Protein AF-A0A081P355-F1 (afdb_monomer_lite)

Structure (mmCIF, N/CA/C/O backbone):
data_AF-A0A081P355-F1
#
_entry.id   AF-A0A081P355-F1
#
loop_
_atom_site.group_PDB
_atom_site.id
_atom_site.type_symbol
_atom_site.label_atom_id
_atom_site.label_alt_id
_atom_site.label_comp_id
_atom_site.label_asym_id
_atom_site.label_entity_id
_atom_site.label_seq_id
_atom_site.pdbx_PDB_ins_code
_atom_site.Cartn_x
_atom_site.Cartn_y
_atom_site.Cartn_z
_atom_site.occupancy
_atom_site.B_iso_or_equiv
_atom_site.auth_seq_id
_atom_site.auth_comp_id
_atom_site.auth_asym_id
_atom_site.auth_atom_id
_atom_site.pdbx_PDB_model_num
ATOM 1 N N . MET A 1 1 ? -14.005 16.510 11.893 1.00 44.97 1 MET A N 1
ATOM 2 C CA . MET A 1 1 ? -12.583 16.128 12.015 1.00 44.97 1 MET A CA 1
ATOM 3 C C . MET A 1 1 ? -12.443 14.783 11.342 1.00 44.97 1 MET A C 1
ATOM 5 O O . MET A 1 1 ? -13.096 13.857 11.795 1.00 44.97 1 MET A O 1
ATOM 9 N N . ILE A 1 2 ? -11.714 14.692 10.232 1.00 50.84 2 ILE A N 1
ATOM 10 C CA . ILE A 1 2 ? -11.478 13.410 9.560 1.00 50.84 2 ILE A CA 1
ATOM 11 C C . ILE A 1 2 ? -10.087 12.958 10.004 1.00 50.84 2 ILE A C 1
ATOM 13 O O . ILE A 1 2 ? -9.095 13.588 9.645 1.00 50.84 2 ILE A O 1
ATOM 17 N N . ASN A 1 3 ? -10.027 11.922 10.843 1.00 64.25 3 ASN A N 1
ATOM 18 C CA . ASN A 1 3 ? -8.779 11.304 11.300 1.00 64.25 3 ASN A CA 1
ATOM 19 C C . ASN A 1 3 ? -8.230 10.392 10.195 1.00 64.25 3 ASN A C 1
ATOM 21 O O . ASN A 1 3 ? -8.182 9.178 10.353 1.00 64.25 3 ASN A O 1
ATOM 25 N N . GLN A 1 4 ? -7.868 10.973 9.053 1.00 70.06 4 GLN A N 1
ATOM 26 C CA . GLN A 1 4 ? -7.237 10.222 7.973 1.00 70.06 4 GLN A CA 1
ATOM 27 C C . GLN A 1 4 ? -5.784 9.909 8.334 1.00 70.06 4 GLN A C 1
ATOM 29 O O . GLN A 1 4 ? -5.023 10.791 8.738 1.00 70.06 4 GLN A O 1
ATOM 34 N N . ILE A 1 5 ? -5.400 8.646 8.172 1.00 77.00 5 ILE A N 1
ATOM 35 C CA . ILE A 1 5 ? -4.022 8.181 8.300 1.00 77.00 5 ILE A CA 1
ATOM 36 C C . ILE A 1 5 ? -3.516 7.840 6.906 1.00 77.00 5 ILE A C 1
ATOM 38 O O . ILE A 1 5 ? -4.068 6.973 6.233 1.00 77.00 5 ILE A O 1
ATOM 42 N N . THR A 1 6 ? -2.430 8.488 6.494 1.00 78.31 6 THR A N 1
ATOM 43 C CA . THR A 1 6 ? -1.748 8.170 5.239 1.00 78.31 6 THR A CA 1
ATOM 44 C C . THR A 1 6 ? -0.481 7.390 5.543 1.00 78.31 6 THR A C 1
ATOM 46 O O . THR A 1 6 ? 0.434 7.900 6.193 1.00 78.31 6 THR A O 1
ATOM 49 N N . VAL A 1 7 ? -0.410 6.151 5.063 1.00 75.62 7 VAL A N 1
ATOM 50 C CA . VAL A 1 7 ? 0.819 5.357 5.099 1.00 75.62 7 VAL A CA 1
ATOM 51 C C . VAL A 1 7 ? 1.514 5.481 3.751 1.00 75.62 7 VAL A C 1
ATOM 53 O O . VAL A 1 7 ? 0.953 5.137 2.711 1.00 75.62 7 VAL A O 1
ATOM 56 N N . ARG A 1 8 ? 2.756 5.975 3.784 1.00 75.94 8 ARG A N 1
ATOM 57 C CA . ARG A 1 8 ? 3.669 5.943 2.642 1.00 75.94 8 ARG A CA 1
ATOM 58 C C . ARG A 1 8 ? 4.383 4.604 2.642 1.00 75.94 8 ARG A C 1
ATOM 60 O O . ARG A 1 8 ? 5.212 4.350 3.516 1.00 75.94 8 ARG A O 1
ATOM 67 N N . TRP A 1 9 ? 4.088 3.769 1.657 1.00 72.00 9 TRP A N 1
ATOM 68 C CA . TRP A 1 9 ? 4.839 2.544 1.452 1.00 72.00 9 TRP A CA 1
ATOM 69 C C . TRP A 1 9 ? 5.948 2.807 0.433 1.00 72.00 9 TRP A C 1
ATOM 71 O O . TRP A 1 9 ? 5.695 2.974 -0.762 1.00 72.00 9 TRP A O 1
ATOM 81 N N . ILE A 1 10 ? 7.175 2.936 0.944 1.00 58.84 10 ILE A N 1
ATOM 82 C CA . ILE A 1 10 ? 8.381 3.110 0.132 1.00 58.84 10 ILE A CA 1
ATOM 83 C C . ILE A 1 10 ? 8.758 1.732 -0.402 1.00 58.84 10 ILE A C 1
ATOM 85 O O . ILE A 1 10 ? 8.924 0.788 0.373 1.00 58.84 10 ILE A O 1
ATOM 89 N N . MET A 1 11 ? 8.850 1.614 -1.724 1.00 57.41 11 MET A N 1
ATOM 90 C CA . MET A 1 11 ? 9.258 0.367 -2.360 1.00 57.41 11 MET A CA 1
ATOM 91 C C . MET A 1 11 ? 10.708 0.070 -1.969 1.00 57.41 11 MET A C 1
ATOM 93 O O . MET A 1 11 ? 11.533 0.975 -2.066 1.00 57.41 11 MET A O 1
ATOM 97 N N . PRO A 1 12 ? 11.033 -1.147 -1.498 1.00 50.19 12 PRO A N 1
ATOM 98 C CA . PRO A 1 12 ? 12.416 -1.494 -1.204 1.00 50.19 12 PRO A CA 1
ATOM 99 C C . PRO A 1 12 ? 13.244 -1.385 -2.490 1.00 50.19 12 PRO A C 1
ATOM 101 O O . PRO A 1 12 ? 12.834 -1.899 -3.533 1.00 50.19 12 PRO A O 1
ATOM 104 N N . ASP A 1 13 ? 14.370 -0.679 -2.398 1.00 49.53 13 ASP A N 1
ATOM 105 C CA . ASP A 1 13 ? 15.309 -0.411 -3.487 1.00 49.53 13 ASP A CA 1
ATOM 106 C C . ASP A 1 13 ? 15.877 -1.721 -4.046 1.00 49.53 13 ASP A C 1
ATOM 108 O O . ASP A 1 13 ? 16.897 -2.182 -3.561 1.00 49.53 13 ASP A O 1
ATOM 112 N N . GLU A 1 14 ? 15.232 -2.346 -5.038 1.00 52.69 14 GLU A N 1
ATOM 113 C CA . GLU A 1 14 ? 15.872 -3.336 -5.916 1.00 52.69 14 GLU A CA 1
ATOM 114 C C . GLU A 1 14 ? 15.006 -3.654 -7.157 1.00 52.69 14 GLU A C 1
ATOM 116 O O . GLU A 1 14 ? 13.952 -4.286 -7.089 1.00 52.69 14 GLU A O 1
ATOM 121 N N . THR A 1 15 ? 15.504 -3.212 -8.323 1.00 52.06 15 THR A N 1
ATOM 122 C CA . THR A 1 15 ? 15.036 -3.457 -9.709 1.00 52.06 15 THR A CA 1
ATOM 123 C C . THR A 1 15 ? 13.576 -3.103 -10.043 1.00 52.06 15 THR A C 1
ATOM 125 O O . THR A 1 15 ? 12.644 -3.885 -9.889 1.00 52.06 15 THR A O 1
ATOM 128 N N . TYR A 1 16 ? 13.421 -1.900 -10.602 1.00 50.59 16 TYR A N 1
ATOM 129 C CA . TYR A 1 16 ? 12.169 -1.212 -10.937 1.00 50.59 16 TYR A CA 1
ATOM 130 C C . TYR A 1 16 ? 11.254 -1.926 -11.953 1.00 50.59 16 TYR A C 1
ATOM 132 O O . TYR A 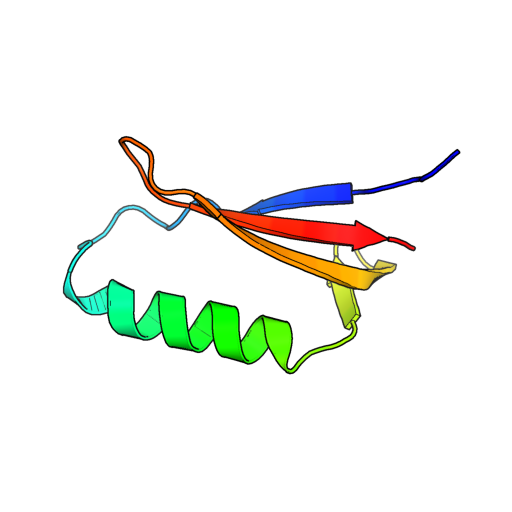1 16 ? 10.033 -1.890 -11.822 1.00 50.59 16 TYR A O 1
ATOM 140 N N . GLU A 1 17 ? 11.816 -2.560 -12.985 1.00 50.88 17 GLU A N 1
ATOM 141 C CA . GLU A 1 17 ? 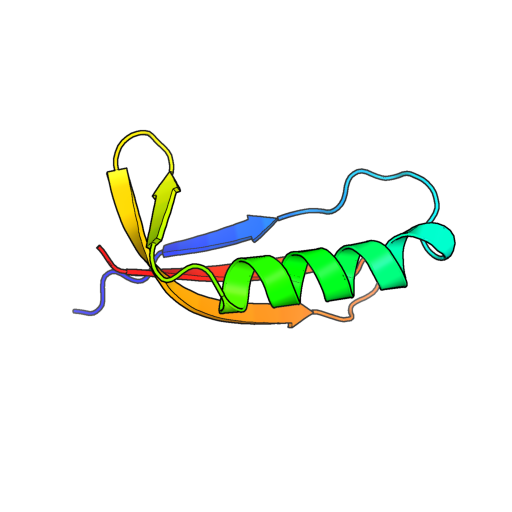11.044 -2.967 -14.173 1.00 50.88 17 GLU A CA 1
ATOM 142 C C . GLU A 1 17 ? 10.284 -4.290 -14.013 1.00 50.88 17 GLU A C 1
ATOM 144 O O . GLU A 1 17 ? 9.169 -4.422 -14.516 1.00 50.88 17 GLU A O 1
ATOM 149 N N . SER A 1 18 ? 10.829 -5.257 -13.272 1.00 52.38 18 SER A N 1
ATOM 150 C CA . SER A 1 18 ? 10.163 -6.546 -13.034 1.00 52.38 18 SER A CA 1
ATOM 151 C C . SER A 1 18 ? 8.994 -6.440 -12.051 1.00 52.38 18 SER A C 1
ATOM 153 O O . SER A 1 18 ? 8.106 -7.288 -12.070 1.00 52.38 18 SER A O 1
ATOM 155 N N . ARG A 1 19 ? 8.944 -5.374 -11.240 1.00 55.16 19 ARG A N 1
ATOM 156 C CA . ARG A 1 19 ? 7.940 -5.196 -10.184 1.00 55.16 19 ARG A CA 1
ATOM 157 C C . ARG A 1 19 ? 6.788 -4.262 -10.531 1.00 55.16 19 ARG A C 1
ATOM 159 O O . ARG A 1 19 ? 5.854 -4.202 -9.750 1.00 55.16 19 ARG A O 1
ATOM 166 N N . ILE A 1 20 ? 6.754 -3.576 -11.680 1.00 57.31 20 ILE A N 1
ATOM 167 C CA . ILE A 1 20 ? 5.562 -2.776 -12.055 1.00 57.31 20 ILE A CA 1
ATOM 168 C C . ILE A 1 20 ? 4.312 -3.662 -12.152 1.00 57.31 20 ILE A C 1
ATOM 170 O O . ILE A 1 20 ? 3.248 -3.280 -11.664 1.00 57.31 20 ILE A O 1
ATOM 174 N N . ALA A 1 21 ? 4.441 -4.871 -12.702 1.00 59.66 21 ALA A N 1
ATOM 175 C CA . ALA A 1 21 ? 3.364 -5.861 -12.692 1.00 59.66 21 ALA A CA 1
ATOM 176 C C . ALA A 1 21 ? 2.966 -6.271 -11.258 1.00 59.66 21 ALA A C 1
ATOM 178 O O . ALA A 1 21 ? 1.774 -6.399 -10.961 1.00 59.66 21 ALA A O 1
ATOM 179 N N . ASP A 1 22 ? 3.941 -6.394 -10.354 1.00 66.88 22 ASP A N 1
ATOM 180 C CA . ASP A 1 22 ? 3.714 -6.706 -8.938 1.00 66.88 22 ASP A CA 1
ATOM 181 C C . ASP A 1 22 ? 3.067 -5.538 -8.186 1.00 66.88 22 ASP A C 1
ATOM 183 O O . ASP A 1 22 ? 2.220 -5.758 -7.330 1.00 66.88 22 ASP A O 1
ATOM 187 N N . ILE A 1 23 ? 3.394 -4.293 -8.539 1.00 69.06 23 ILE A N 1
ATOM 188 C CA . ILE A 1 23 ? 2.801 -3.073 -7.983 1.00 69.06 23 ILE A CA 1
ATOM 189 C C . ILE A 1 23 ? 1.345 -2.969 -8.412 1.00 69.06 23 ILE A C 1
ATOM 191 O O . ILE A 1 23 ? 0.485 -2.714 -7.576 1.00 69.06 23 ILE A O 1
ATOM 195 N N . TRP A 1 24 ? 1.039 -3.210 -9.689 1.00 72.69 24 TRP A N 1
ATOM 196 C CA . TRP A 1 24 ? -0.346 -3.252 -10.154 1.00 72.69 24 TRP A CA 1
ATOM 197 C C . TRP A 1 24 ? -1.138 -4.367 -9.479 1.00 7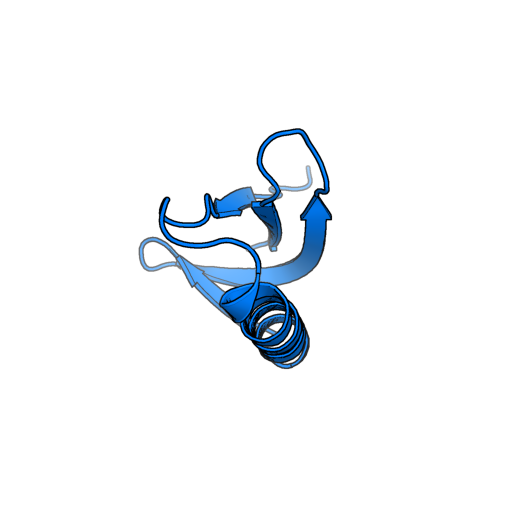2.69 24 TRP A C 1
ATOM 199 O O . TRP A 1 24 ? -2.282 -4.146 -9.087 1.00 72.69 24 TRP A O 1
ATOM 209 N N . SER A 1 25 ? -0.527 -5.538 -9.296 1.00 74.38 25 SER A N 1
ATOM 210 C CA . SER A 1 25 ? -1.143 -6.661 -8.583 1.00 74.38 25 SER A CA 1
ATOM 211 C C . SER A 1 25 ? -1.344 -6.349 -7.097 1.00 74.38 25 SER A C 1
ATOM 213 O O . SER A 1 25 ? -2.394 -6.664 -6.547 1.00 74.38 25 SER A O 1
ATOM 215 N N . PHE A 1 26 ? -0.391 -5.665 -6.463 1.00 74.94 26 PHE A N 1
ATOM 216 C CA . PHE A 1 26 ? -0.463 -5.213 -5.075 1.00 74.94 26 PHE A CA 1
ATOM 217 C C . PHE A 1 26 ? -1.536 -4.141 -4.878 1.00 74.94 26 PHE A C 1
ATOM 219 O O . PHE A 1 26 ? -2.382 -4.277 -4.002 1.00 74.94 26 PHE A O 1
ATOM 226 N N . VAL A 1 27 ? -1.561 -3.108 -5.725 1.00 76.44 27 VAL A N 1
ATOM 227 C CA . VAL A 1 27 ? -2.589 -2.057 -5.706 1.00 76.44 27 VAL A CA 1
ATOM 228 C C . VAL A 1 27 ? -3.967 -2.653 -5.986 1.00 76.44 27 VAL A C 1
ATOM 230 O O . VAL A 1 27 ? -4.928 -2.299 -5.308 1.00 76.44 27 VAL A O 1
ATOM 233 N N . ARG A 1 28 ? -4.084 -3.589 -6.939 1.00 79.44 28 ARG A N 1
ATOM 234 C CA . ARG A 1 28 ? -5.332 -4.328 -7.172 1.00 79.44 28 ARG A CA 1
ATOM 235 C C . ARG A 1 28 ? -5.738 -5.125 -5.932 1.00 79.44 28 ARG A C 1
ATOM 237 O O . ARG A 1 28 ? -6.875 -4.992 -5.505 1.00 79.44 28 ARG A O 1
ATOM 244 N N . GLY A 1 29 ? -4.816 -5.873 -5.329 1.00 79.50 29 GLY A N 1
ATOM 245 C CA . GLY A 1 29 ? -5.075 -6.631 -4.106 1.00 79.50 29 GLY A CA 1
ATOM 246 C C . GLY A 1 29 ? -5.526 -5.739 -2.949 1.00 79.50 29 GLY A C 1
ATOM 247 O O . GLY A 1 29 ? -6.464 -6.082 -2.243 1.00 79.50 29 GLY A O 1
ATOM 248 N N . LEU A 1 30 ? -4.932 -4.554 -2.792 1.00 76.62 30 LEU A N 1
ATOM 249 C CA . LEU A 1 30 ? -5.377 -3.577 -1.799 1.00 76.62 30 LEU A CA 1
ATOM 250 C C . LEU A 1 30 ? -6.764 -3.006 -2.114 1.00 76.62 30 LEU A C 1
ATOM 252 O O . LEU A 1 30 ? -7.540 -2.811 -1.192 1.00 76.62 30 LEU A O 1
ATOM 256 N N . ASN A 1 31 ? -7.100 -2.776 -3.385 1.00 73.75 31 ASN A N 1
ATOM 257 C CA . ASN A 1 31 ? -8.446 -2.338 -3.777 1.00 73.75 31 ASN A CA 1
ATOM 258 C C . ASN A 1 31 ? -9.516 -3.427 -3.581 1.00 73.75 31 ASN A C 1
ATOM 260 O O . ASN A 1 31 ? -10.697 -3.108 -3.483 1.00 73.75 31 ASN A O 1
ATOM 264 N N . GLU A 1 32 ? -9.128 -4.702 -3.537 1.00 81.88 32 GLU A N 1
ATOM 265 C CA . GLU A 1 32 ? -10.022 -5.819 -3.200 1.00 81.88 32 GLU A CA 1
ATOM 266 C C . GLU A 1 32 ? -10.204 -5.984 -1.679 1.00 81.88 32 GLU A C 1
ATOM 268 O O . GLU A 1 32 ? -11.140 -6.649 -1.228 1.00 81.88 32 GLU A O 1
ATOM 273 N N . ILE A 1 33 ? -9.332 -5.370 -0.876 1.00 81.81 33 ILE A N 1
ATOM 274 C CA . ILE A 1 33 ? -9.353 -5.443 0.583 1.00 81.81 33 ILE A CA 1
ATOM 275 C C . ILE A 1 33 ? -9.972 -4.163 1.151 1.00 81.81 33 ILE A C 1
ATOM 277 O O . ILE A 1 33 ? -9.435 -3.071 1.023 1.00 81.81 33 ILE A O 1
ATOM 281 N N . ASN A 1 34 ? -11.076 -4.305 1.883 1.00 80.69 34 ASN A N 1
ATOM 282 C CA . ASN A 1 34 ? -11.734 -3.153 2.505 1.00 80.69 34 ASN A CA 1
ATOM 283 C C . ASN A 1 34 ? -11.025 -2.661 3.776 1.00 80.69 34 ASN A C 1
ATOM 285 O O . ASN A 1 34 ? -11.178 -1.499 4.132 1.00 80.69 34 ASN A O 1
ATOM 289 N N . ASN A 1 35 ? -10.292 -3.526 4.488 1.00 84.69 35 ASN A N 1
ATOM 290 C CA . ASN A 1 35 ? -9.694 -3.195 5.785 1.00 84.69 35 ASN A CA 1
ATOM 291 C C . ASN A 1 35 ? -8.268 -3.732 5.925 1.00 84.69 35 ASN A C 1
ATOM 293 O O . ASN A 1 35 ? -7.991 -4.866 5.540 1.00 84.69 35 ASN A O 1
ATOM 297 N N . VAL A 1 36 ? -7.388 -2.969 6.571 1.00 82.44 36 VAL A N 1
ATOM 298 C CA . VAL A 1 36 ? -6.018 -3.390 6.898 1.00 82.44 36 VAL A CA 1
ATOM 299 C C . VAL A 1 36 ? -5.713 -3.192 8.375 1.00 82.44 36 VAL A C 1
ATOM 301 O O . VAL A 1 36 ? -6.159 -2.231 8.996 1.00 82.44 36 VAL A O 1
ATOM 304 N N . SER A 1 37 ? -4.925 -4.104 8.944 1.00 81.75 37 SER A N 1
ATOM 305 C CA . SER A 1 37 ? -4.402 -3.951 10.301 1.00 81.75 37 SER A CA 1
ATOM 306 C C . SER A 1 37 ? -3.067 -3.220 10.260 1.00 81.75 37 SER A C 1
ATOM 308 O O . SER A 1 37 ? -2.114 -3.683 9.631 1.00 81.75 37 SER A O 1
ATOM 310 N N . TYR A 1 38 ? -2.982 -2.088 10.951 1.00 78.38 38 TYR A N 1
ATOM 311 C CA . TYR A 1 38 ? -1.755 -1.319 11.097 1.00 78.38 38 TYR A CA 1
ATOM 312 C C . TYR A 1 38 ? -1.547 -0.944 12.565 1.00 78.38 38 TYR A C 1
ATOM 314 O O . TYR A 1 38 ? -2.429 -0.392 13.217 1.00 78.38 38 TYR A O 1
ATOM 322 N N . LYS A 1 39 ? -0.369 -1.274 13.114 1.00 79.81 39 LYS A N 1
ATOM 323 C CA . LYS A 1 39 ? -0.036 -1.075 14.541 1.00 79.81 39 LYS A CA 1
ATOM 324 C C . LYS A 1 39 ? -1.088 -1.646 15.513 1.00 79.81 39 LYS A C 1
ATOM 326 O O . LYS A 1 39 ? -1.329 -1.077 16.571 1.00 79.81 39 LYS A O 1
ATOM 331 N N . GLY A 1 40 ? -1.708 -2.771 15.150 1.00 81.69 40 GLY A N 1
ATOM 332 C CA . GLY A 1 40 ? -2.716 -3.443 15.977 1.00 81.69 40 GLY A CA 1
ATOM 333 C C . GLY A 1 40 ? -4.111 -2.809 15.944 1.00 81.69 40 GLY A C 1
ATOM 334 O O . GLY A 1 40 ? -4.966 -3.219 16.722 1.00 81.69 40 GLY A O 1
ATOM 335 N N . ILE A 1 41 ? -4.354 -1.841 15.056 1.00 81.00 41 ILE A N 1
ATOM 336 C CA . ILE A 1 41 ? -5.660 -1.207 14.840 1.00 81.00 41 ILE A CA 1
ATOM 337 C C . ILE A 1 41 ? -6.130 -1.543 13.419 1.00 81.00 41 ILE A C 1
ATOM 339 O O . ILE A 1 41 ? -5.330 -1.520 12.483 1.00 81.00 41 ILE A O 1
ATOM 343 N N . SER A 1 42 ? -7.412 -1.883 13.269 1.00 85.75 42 SER A N 1
ATOM 344 C CA . SER A 1 42 ? -8.043 -2.084 11.960 1.00 85.75 42 SER A CA 1
ATOM 345 C C . SER A 1 42 ? -8.446 -0.735 11.384 1.00 85.75 42 SER A C 1
ATOM 347 O O . SER A 1 42 ? -9.049 0.060 12.096 1.00 85.75 42 SER A O 1
ATOM 349 N N . TYR A 1 43 ? -8.149 -0.509 10.111 1.00 86.81 43 TYR A N 1
ATOM 350 C CA . TYR A 1 43 ? -8.559 0.685 9.388 1.00 86.81 43 TYR A CA 1
ATOM 351 C C . TYR A 1 43 ? -9.267 0.310 8.100 1.00 86.81 43 TYR A C 1
ATOM 353 O O . TYR A 1 43 ? -8.849 -0.636 7.427 1.00 86.81 43 TYR A O 1
ATOM 361 N N . HIS A 1 44 ? -10.274 1.091 7.730 1.00 87.69 44 HIS A N 1
ATOM 362 C CA . HIS A 1 44 ? -10.880 1.027 6.414 1.00 87.69 44 HIS A CA 1
ATOM 363 C C . HIS A 1 44 ? -9.968 1.706 5.389 1.00 87.69 44 HIS A C 1
ATOM 365 O O . HIS A 1 44 ? -9.490 2.823 5.610 1.00 87.69 44 HIS A O 1
ATOM 371 N N . ILE A 1 45 ? -9.699 1.030 4.269 1.00 87.25 45 ILE A N 1
ATOM 372 C CA . ILE A 1 45 ? -8.976 1.636 3.149 1.00 87.25 45 ILE A CA 1
ATOM 373 C C . ILE A 1 45 ? -9.947 2.550 2.407 1.00 87.25 45 ILE A C 1
ATOM 375 O O . ILE A 1 45 ? -10.870 2.090 1.746 1.00 87.25 45 ILE A O 1
ATOM 379 N N . GLN A 1 46 ? -9.689 3.851 2.478 1.00 88.62 46 GLN A N 1
ATOM 380 C CA . GLN A 1 46 ? -10.444 4.864 1.748 1.00 88.62 46 GLN A CA 1
ATOM 381 C C . GLN A 1 46 ? -9.960 4.997 0.306 1.00 88.62 46 GLN A C 1
ATOM 383 O O . GLN A 1 46 ? -10.751 5.168 -0.621 1.00 88.62 46 GLN A O 1
ATOM 388 N N . LYS A 1 47 ? -8.639 4.963 0.109 1.00 87.06 47 LYS A N 1
ATOM 389 C CA . LYS A 1 47 ? -8.038 5.157 -1.209 1.00 87.06 47 LYS A CA 1
ATOM 390 C C . LYS A 1 47 ? -6.628 4.588 -1.268 1.00 87.06 47 LYS A C 1
ATOM 392 O O . LYS A 1 47 ? -5.871 4.684 -0.304 1.00 87.06 47 LYS A O 1
ATOM 397 N N . VAL A 1 48 ? -6.264 4.069 -2.435 1.00 85.62 48 VAL A N 1
ATOM 398 C CA . VAL A 1 48 ? -4.892 3.684 -2.775 1.00 85.62 48 VAL A CA 1
ATOM 399 C C . VAL A 1 48 ? -4.450 4.500 -3.985 1.00 85.62 48 VAL A C 1
ATOM 401 O O . VAL A 1 48 ? -5.165 4.560 -4.985 1.00 85.62 48 VAL A O 1
ATOM 404 N N . GLU A 1 49 ? -3.285 5.138 -3.906 1.00 85.12 49 GLU A N 1
ATOM 405 C CA . GLU A 1 49 ? -2.731 5.953 -4.992 1.00 85.12 49 GLU A CA 1
ATOM 406 C C . GLU A 1 49 ? -1.314 5.494 -5.340 1.00 85.12 49 GLU A C 1
ATOM 408 O O . GLU A 1 49 ? -0.487 5.279 -4.455 1.00 85.12 49 GLU A O 1
ATOM 413 N N . LEU A 1 50 ? -1.021 5.372 -6.636 1.00 81.75 50 LEU A N 1
ATOM 414 C CA . LEU A 1 50 ? 0.341 5.211 -7.135 1.00 81.75 50 LEU A CA 1
ATOM 415 C C . LEU A 1 50 ? 0.899 6.593 -7.474 1.00 81.75 50 LEU A C 1
ATOM 417 O O . LEU A 1 50 ? 0.375 7.279 -8.351 1.00 81.75 50 LEU A O 1
ATOM 421 N N . VAL A 1 51 ? 1.967 6.987 -6.791 1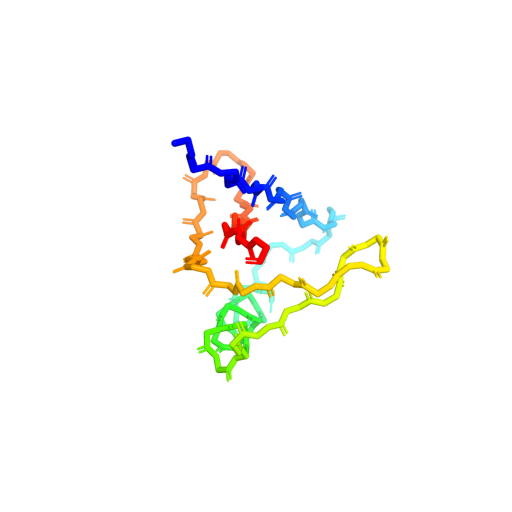.00 83.50 51 VAL A N 1
ATOM 422 C CA . VAL A 1 51 ? 2.629 8.274 -6.996 1.00 83.50 51 VAL A CA 1
ATOM 423 C C . VAL A 1 51 ? 3.869 8.052 -7.848 1.00 83.50 51 VAL A C 1
ATOM 425 O O . VAL A 1 51 ? 4.781 7.340 -7.440 1.00 83.50 51 VAL A O 1
ATOM 428 N N . LEU A 1 52 ? 3.893 8.651 -9.040 1.00 77.12 52 LEU A N 1
ATOM 429 C CA . LEU A 1 52 ? 4.972 8.529 -10.024 1.00 77.12 52 LEU A CA 1
ATOM 430 C C . LEU A 1 52 ? 5.915 9.742 -9.937 1.00 77.12 52 LEU A C 1
ATOM 432 O O . LEU A 1 52 ? 5.826 10.672 -10.734 1.00 77.12 52 LEU A O 1
ATOM 436 N N . GLU A 1 53 ? 6.790 9.756 -8.933 1.00 80.44 53 GLU A N 1
ATOM 437 C CA . GLU A 1 53 ? 7.856 10.764 -8.777 1.00 80.44 53 GLU A CA 1
ATOM 438 C C . GLU A 1 53 ? 9.215 10.206 -9.245 1.00 80.44 53 GLU A C 1
ATOM 440 O O . GLU A 1 53 ? 9.250 9.214 -9.963 1.00 80.44 53 GLU A O 1
ATOM 445 N N . GLN A 1 54 ? 10.350 10.812 -8.862 1.00 73.56 54 GLN A N 1
ATOM 446 C CA . GLN A 1 54 ? 11.683 10.239 -9.144 1.00 73.56 54 GLN A CA 1
ATOM 447 C C . GLN A 1 54 ? 11.849 8.828 -8.557 1.00 73.56 54 GLN A C 1
ATOM 449 O O . GLN A 1 54 ? 12.536 7.998 -9.140 1.00 73.56 54 GLN A O 1
ATOM 454 N N . HIS A 1 55 ? 11.189 8.562 -7.427 1.00 73.06 55 HIS A N 1
ATOM 455 C CA . HIS A 1 55 ? 11.109 7.244 -6.804 1.00 73.06 55 HIS A CA 1
ATOM 456 C C . HIS A 1 55 ? 9.636 6.923 -6.564 1.00 73.06 55 HIS A C 1
ATOM 458 O O . HIS A 1 55 ? 9.105 7.345 -5.538 1.00 73.06 55 HIS A O 1
ATOM 464 N N . PRO A 1 56 ? 8.943 6.267 -7.506 1.00 74.50 56 PR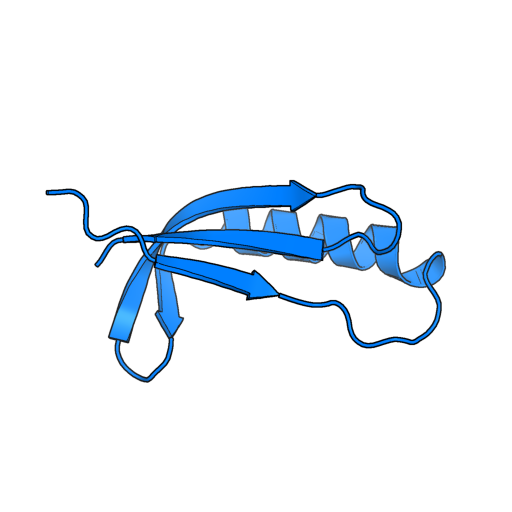O A N 1
ATOM 465 C CA . PRO A 1 56 ? 7.536 5.937 -7.330 1.00 74.50 56 PRO A CA 1
ATOM 466 C C . PRO A 1 56 ? 7.231 5.134 -6.059 1.00 74.50 56 PRO A C 1
ATOM 468 O O . PRO A 1 56 ? 8.037 4.333 -5.583 1.00 74.50 56 PRO A O 1
ATOM 471 N N . TRP A 1 57 ? 6.057 5.390 -5.485 1.00 77.50 57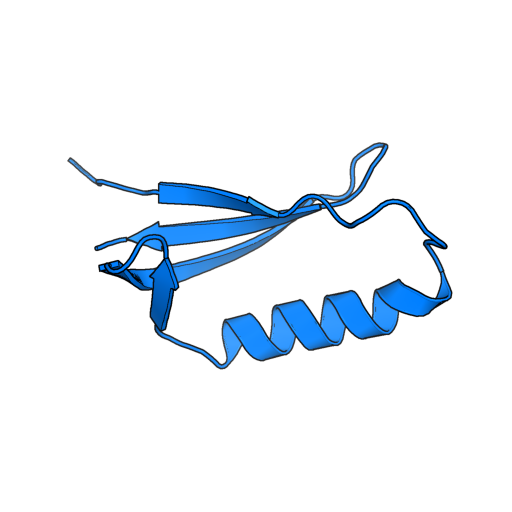 TRP A N 1
ATOM 472 C CA . TRP A 1 57 ? 5.619 4.830 -4.205 1.00 77.50 57 TRP A CA 1
ATOM 473 C C . TRP A 1 57 ? 4.091 4.706 -4.142 1.00 77.50 57 TRP A C 1
ATOM 475 O O . TRP A 1 57 ? 3.380 5.307 -4.947 1.00 77.50 57 TRP A O 1
ATOM 485 N N . VAL A 1 58 ? 3.577 3.917 -3.190 1.00 81.81 58 VAL A N 1
ATOM 486 C CA . VAL A 1 58 ? 2.128 3.727 -2.992 1.00 81.81 58 VAL A CA 1
ATOM 487 C C . VAL A 1 58 ? 1.669 4.447 -1.725 1.00 81.81 58 VAL A C 1
ATOM 489 O O . VAL A 1 58 ? 2.226 4.238 -0.642 1.00 81.81 58 VAL A O 1
ATOM 492 N N . ALA A 1 59 ? 0.653 5.295 -1.866 1.00 84.81 59 ALA A N 1
ATOM 493 C CA . ALA A 1 59 ? -0.072 5.907 -0.762 1.00 84.81 59 ALA A CA 1
ATOM 494 C C . ALA A 1 59 ? -1.280 5.039 -0.408 1.00 84.81 59 ALA A C 1
ATOM 496 O O . ALA A 1 59 ? -2.094 4.734 -1.280 1.00 84.81 59 ALA A O 1
ATOM 497 N N . ILE A 1 60 ? -1.423 4.677 0.866 1.00 85.44 60 ILE A N 1
ATOM 498 C CA . ILE A 1 60 ? -2.629 4.024 1.384 1.00 85.44 60 ILE A CA 1
ATOM 499 C C . ILE A 1 60 ? -3.276 4.995 2.368 1.00 85.44 60 ILE A C 1
ATOM 501 O O . ILE A 1 60 ? -2.704 5.300 3.418 1.00 85.44 60 ILE A O 1
ATOM 505 N N . ILE A 1 61 ? -4.442 5.514 1.993 1.00 87.06 61 ILE A N 1
ATOM 506 C CA . ILE A 1 61 ? -5.239 6.446 2.788 1.00 87.06 61 ILE A CA 1
ATOM 507 C C . ILE A 1 61 ? -6.279 5.628 3.539 1.00 87.06 61 ILE A C 1
ATOM 509 O O . ILE A 1 61 ? -7.059 4.884 2.940 1.00 87.06 61 ILE A O 1
ATOM 513 N N . MET A 1 62 ? -6.266 5.771 4.856 1.00 88.12 62 MET A N 1
ATOM 514 C CA . MET A 1 62 ? -7.015 4.938 5.779 1.00 88.12 62 MET A CA 1
ATOM 515 C C . MET A 1 62 ? -7.820 5.786 6.757 1.00 88.12 62 MET A C 1
ATOM 517 O O . MET A 1 62 ? -7.407 6.893 7.113 1.00 88.12 62 MET A O 1
ATOM 521 N N . GLU A 1 63 ? -8.927 5.240 7.240 1.00 86.88 63 GLU A N 1
ATOM 522 C CA . GLU A 1 63 ? -9.714 5.817 8.329 1.00 86.88 63 GLU A CA 1
ATOM 523 C C . GLU A 1 63 ? -10.055 4.758 9.393 1.00 86.88 63 GLU A C 1
ATOM 525 O O . GLU A 1 63 ? -10.117 3.574 9.054 1.00 86.88 63 GLU A O 1
ATOM 530 N N . PRO A 1 64 ? -10.184 5.146 10.676 1.00 81.75 64 PRO A N 1
ATOM 531 C CA . PRO A 1 64 ? -10.544 4.229 11.759 1.00 81.75 64 PRO A CA 1
ATOM 532 C C . PRO A 1 64 ? -11.925 3.594 11.589 1.00 81.75 64 PRO A C 1
ATOM 534 O O . PRO A 1 64 ? -12.844 4.308 11.129 1.00 81.75 64 PRO A O 1
#

Sequence (64 aa):
MINQITVRWIMPDETYESRIADIWSFVRGLNEINNVSYKGISYHIQKVELVLEQHPWVAIIMEP

Organism: NCBI:txid1501230

Secondary structure (DSSP, 8-state):
----EEEEEPPPSS-TTTTHHHHHHHHHHHHH-SEEEETTEEEEEEEEEEE-SSS-EEEEEEE-

Foldseek 3Di:
DFPKDKDWAQDPPDDDPVCVVVVVVVQVVVVVDQWDADPNDIWGFPDWDWDDDVRITIITITGD

Radius of gyration: 12.57 Å; chains: 1; bounding box: 28×23×30 Å

pLDDT: mean 73.82, std 12.29, range [44.97, 88.62]